Protein AF-A0A8T5GF00-F1 (afdb_monomer)

Foldseek 3Di:
DDDPPPDPAQAQPVPDPDPLLVVLVVCVVVVPDDDDFRPHPDGVVNVVVSVVSNVVD

InterPro domains:
  IPR036237 Xylose isomerase-like superfamily [SSF51658] (4-55)

Solvent-accessible surface area (backbone atoms only — not comparable to full-atom values): 3774 Å² total; per-residue (Å²): 138,85,55,102,81,58,78,92,58,66,48,51,62,90,78,38,94,63,65,56,68,61,50,48,51,52,39,57,76,68,67,64,82,88,86,89,84,61,78,30,84,56,33,67,64,45,47,51,50,52,49,60,51,54,78,70,106

pLDDT: mean 84.62, std 15.32, range [39.66, 97.12]

Mean predicted aligned error: 6.42 Å

Structure (mmCIF, N/CA/C/O backbone):
data_AF-A0A8T5GF00-F1
#
_entry.id   AF-A0A8T5GF00-F1
#
loop_
_atom_site.group_PDB
_atom_site.id
_atom_site.type_symbol
_atom_site.label_atom_id
_atom_site.label_alt_id
_atom_site.label_comp_id
_atom_site.label_asym_id
_atom_site.label_entity_id
_atom_site.label_seq_id
_atom_site.pdbx_PDB_ins_code
_atom_site.Cartn_x
_atom_site.Cartn_y
_atom_site.Cartn_z
_atom_site.occupancy
_atom_site.B_iso_or_equiv
_atom_site.auth_seq_id
_atom_site.auth_comp_id
_atom_site.auth_asym_id
_atom_site.auth_atom_id
_atom_site.pdbx_PDB_model_num
ATOM 1 N N . MET A 1 1 ? 20.673 -3.143 -6.619 1.00 39.66 1 MET A N 1
ATOM 2 C CA . MET A 1 1 ? 21.816 -2.227 -6.408 1.00 39.66 1 MET A CA 1
ATOM 3 C C . MET A 1 1 ? 21.290 -0.812 -6.596 1.00 39.66 1 MET A C 1
ATOM 5 O O . MET A 1 1 ? 21.015 -0.415 -7.722 1.00 39.66 1 MET A O 1
ATOM 9 N N . TYR A 1 2 ? 21.016 -0.133 -5.483 1.00 41.69 2 TYR A N 1
ATOM 10 C CA . TYR A 1 2 ? 20.458 1.218 -5.430 1.00 41.69 2 TYR A CA 1
ATOM 11 C C . TYR A 1 2 ? 21.586 2.233 -5.655 1.00 41.69 2 TYR A C 1
ATOM 13 O O . TYR A 1 2 ? 22.619 2.145 -4.999 1.00 41.69 2 TYR A O 1
ATOM 21 N N . SER A 1 3 ? 21.435 3.152 -6.611 1.00 51.41 3 SER A N 1
ATOM 22 C CA . SER A 1 3 ? 22.375 4.269 -6.801 1.00 51.41 3 SER A CA 1
ATOM 23 C C . SER A 1 3 ? 21.881 5.524 -6.079 1.00 51.41 3 SER A C 1
ATOM 25 O O . SER A 1 3 ? 20.675 5.696 -5.932 1.00 51.41 3 SER A O 1
ATOM 27 N N . GLU A 1 4 ? 22.796 6.430 -5.721 1.00 57.75 4 GLU A N 1
ATOM 28 C CA . GLU A 1 4 ? 22.622 7.661 -4.913 1.00 57.75 4 GLU A CA 1
ATOM 29 C C . GLU A 1 4 ? 21.568 8.696 -5.393 1.00 57.75 4 GLU A C 1
ATOM 31 O O . GLU A 1 4 ? 21.474 9.781 -4.829 1.00 57.75 4 GLU A O 1
ATOM 36 N N . LYS A 1 5 ? 20.756 8.408 -6.419 1.00 53.72 5 LYS A N 1
ATOM 37 C CA . LYS A 1 5 ? 19.754 9.333 -6.993 1.00 53.72 5 LYS A CA 1
ATOM 38 C C . LYS A 1 5 ? 18.308 8.818 -6.972 1.00 53.72 5 LYS A C 1
ATOM 40 O O . LYS A 1 5 ? 17.475 9.325 -7.714 1.00 53.72 5 LYS A O 1
ATOM 45 N N . GLY A 1 6 ? 17.997 7.848 -6.117 1.00 54.78 6 GLY A N 1
ATOM 46 C CA . GLY A 1 6 ? 16.670 7.230 -6.089 1.00 54.78 6 GLY A CA 1
ATOM 47 C C . GLY A 1 6 ? 16.530 6.118 -7.127 1.00 54.78 6 GLY A C 1
ATOM 48 O O . GLY A 1 6 ? 17.381 5.944 -8.007 1.00 54.78 6 GLY A O 1
ATOM 49 N N . GLU A 1 7 ? 15.499 5.296 -6.944 1.00 53.97 7 GLU A N 1
ATOM 50 C CA . GLU A 1 7 ? 15.273 4.051 -7.675 1.00 53.97 7 GLU A CA 1
ATOM 51 C C . GLU A 1 7 ? 15.285 4.274 -9.196 1.00 53.97 7 GLU A C 1
ATOM 53 O O . GLU A 1 7 ? 14.334 4.750 -9.801 1.00 53.97 7 GLU A O 1
ATOM 58 N N . ARG A 1 8 ? 16.385 3.887 -9.853 1.00 54.84 8 ARG A N 1
ATOM 59 C CA . ARG A 1 8 ? 16.549 3.951 -11.318 1.00 54.84 8 ARG A CA 1
ATOM 60 C C . A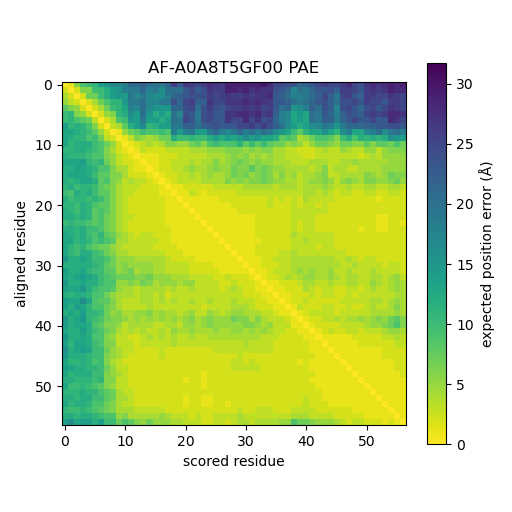RG A 1 8 ? 15.665 2.949 -12.078 1.00 54.84 8 ARG A C 1
ATOM 62 O O . ARG A 1 8 ? 15.747 2.867 -13.301 1.00 54.84 8 ARG A O 1
ATOM 69 N N . LYS A 1 9 ? 14.872 2.156 -11.357 1.00 59.84 9 LYS A N 1
ATOM 70 C CA . LYS A 1 9 ? 13.901 1.199 -11.879 1.00 59.8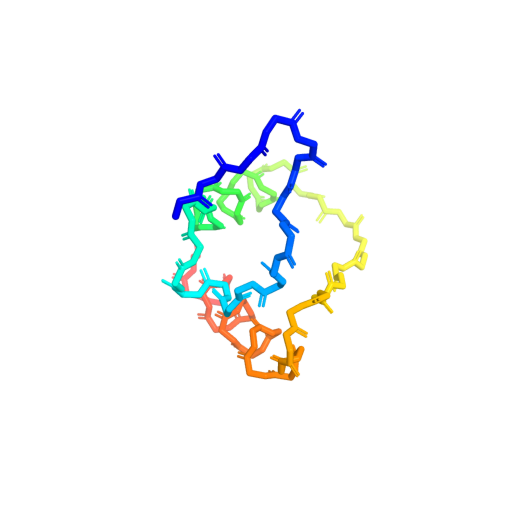4 9 LYS A CA 1
ATOM 71 C C . LYS A 1 9 ? 12.677 1.247 -10.983 1.00 59.84 9 LYS A C 1
ATOM 73 O O . LYS A 1 9 ? 12.794 0.943 -9.803 1.00 59.84 9 LYS A O 1
ATOM 78 N N . HIS A 1 10 ? 11.532 1.570 -11.570 1.00 65.44 10 HIS A N 1
ATOM 79 C CA . HIS A 1 10 ? 10.247 1.292 -10.955 1.00 65.44 10 HIS A CA 1
ATOM 80 C C . HIS A 1 10 ? 10.179 -0.223 -10.736 1.00 65.44 10 HIS A C 1
ATOM 82 O O . HIS A 1 10 ? 10.202 -0.996 -11.696 1.00 65.44 10 HIS A O 1
ATOM 88 N N . LEU A 1 11 ? 10.228 -0.655 -9.481 1.00 77.50 11 LEU A N 1
ATOM 89 C CA . LEU A 1 11 ? 10.001 -2.047 -9.115 1.00 77.50 11 LEU A CA 1
ATOM 90 C C . LEU A 1 11 ? 8.498 -2.261 -8.947 1.00 77.50 11 LEU A C 1
ATOM 92 O O . LEU A 1 11 ? 7.747 -1.315 -8.704 1.00 77.50 11 LEU A O 1
ATOM 96 N N . MET A 1 12 ? 8.057 -3.508 -9.079 1.00 84.31 12 MET A N 1
ATOM 97 C CA . MET A 1 12 ? 6.735 -3.872 -8.578 1.00 84.31 12 MET A CA 1
ATOM 98 C C . MET A 1 12 ? 6.699 -3.588 -7.078 1.00 84.31 12 MET A C 1
ATOM 100 O O . MET A 1 12 ? 7.680 -3.852 -6.381 1.00 84.31 12 MET A O 1
ATOM 104 N N . LEU A 1 13 ? 5.572 -3.111 -6.551 1.00 84.06 13 LEU A N 1
ATOM 105 C CA . LEU A 1 13 ? 5.447 -2.765 -5.133 1.00 84.06 13 LEU A CA 1
ATOM 106 C C . LEU A 1 13 ? 5.799 -3.948 -4.214 1.00 84.06 13 LEU A C 1
ATOM 108 O O . LEU A 1 13 ? 6.368 -3.759 -3.141 1.00 84.06 13 LEU A O 1
ATOM 112 N N . LYS A 1 14 ? 5.509 -5.180 -4.654 1.00 83.38 14 LYS A N 1
ATOM 113 C CA . LYS A 1 14 ? 5.885 -6.419 -3.947 1.00 83.38 14 LYS A CA 1
ATOM 114 C C . LYS A 1 14 ? 7.389 -6.647 -3.831 1.00 83.38 14 LYS A C 1
ATOM 116 O O . LYS A 1 14 ? 7.809 -7.269 -2.862 1.00 83.38 14 LYS A O 1
ATOM 121 N N . ASP A 1 15 ? 8.141 -6.190 -4.822 1.00 83.62 15 ASP A N 1
ATOM 122 C CA . ASP A 1 15 ? 9.591 -6.362 -4.917 1.00 83.62 15 ASP A CA 1
ATOM 123 C C . ASP A 1 15 ? 10.340 -5.120 -4.406 1.00 83.62 15 ASP A C 1
ATOM 125 O O . ASP A 1 15 ? 11.569 -5.096 -4.404 1.00 83.62 15 ASP A O 1
ATOM 129 N N . SER A 1 16 ? 9.603 -4.081 -4.000 1.00 84.25 16 SER A N 1
ATOM 130 C CA . SER A 1 16 ? 10.149 -2.862 -3.410 1.00 84.25 16 SER A CA 1
AT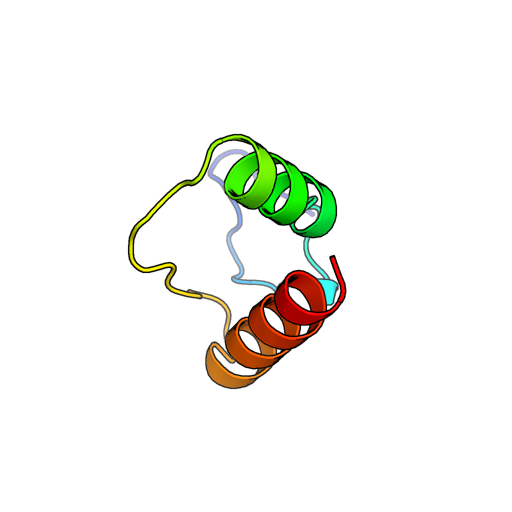OM 131 C C . SER A 1 16 ? 10.358 -3.012 -1.902 1.00 84.25 16 SER A C 1
ATOM 133 O O . SER A 1 16 ? 9.607 -3.715 -1.222 1.00 84.25 16 SER A O 1
ATOM 135 N N . ASP A 1 17 ? 11.308 -2.254 -1.356 1.00 85.62 17 ASP A N 1
ATOM 136 C CA . ASP A 1 17 ? 11.538 -2.152 0.093 1.00 85.62 17 ASP A CA 1
ATOM 137 C C . ASP A 1 17 ? 10.468 -1.289 0.811 1.00 85.62 17 ASP A C 1
ATOM 139 O O . ASP A 1 17 ? 10.587 -0.970 1.997 1.00 85.62 17 ASP A O 1
ATOM 143 N N . MET A 1 18 ? 9.400 -0.883 0.112 1.00 87.81 18 MET A N 1
ATOM 144 C CA . MET A 1 18 ? 8.344 -0.034 0.657 1.00 87.81 18 MET A CA 1
ATOM 145 C C . MET A 1 18 ? 7.428 -0.818 1.606 1.00 87.81 18 MET A C 1
ATOM 147 O O . MET A 1 18 ? 6.717 -1.741 1.204 1.00 87.81 18 MET A O 1
ATOM 151 N N . ASN A 1 19 ? 7.339 -0.387 2.868 1.00 90.88 19 ASN A N 1
ATOM 152 C CA . ASN A 1 19 ? 6.392 -0.948 3.836 1.00 90.88 19 ASN A CA 1
ATOM 153 C C . ASN A 1 19 ? 4.963 -0.406 3.631 1.00 90.88 19 ASN A C 1
ATOM 155 O O . ASN A 1 19 ? 4.398 0.304 4.466 1.00 90.88 19 ASN A O 1
ATOM 159 N N . TYR A 1 20 ? 4.361 -0.752 2.494 1.00 92.19 20 TYR A N 1
ATOM 160 C CA . TYR A 1 20 ? 3.018 -0.300 2.131 1.00 92.19 20 TYR A CA 1
ATOM 161 C C . TYR A 1 20 ? 1.935 -0.814 3.092 1.00 92.19 20 TYR A C 1
ATOM 163 O O . TYR A 1 20 ? 0.897 -0.179 3.238 1.00 92.19 20 TYR A O 1
ATOM 171 N N . LYS A 1 21 ? 2.148 -1.949 3.770 1.00 93.62 21 LYS A N 1
ATOM 172 C CA . LYS A 1 21 ? 1.157 -2.515 4.701 1.00 93.62 21 LYS A CA 1
ATOM 173 C C . LYS A 1 21 ? 0.965 -1.631 5.925 1.00 93.62 21 LYS A C 1
ATOM 175 O O . LYS A 1 21 ? -0.175 -1.363 6.295 1.00 93.62 21 LYS A O 1
ATOM 180 N N . ASP A 1 22 ? 2.056 -1.188 6.543 1.00 95.31 22 ASP A N 1
ATOM 181 C CA . ASP A 1 22 ? 1.960 -0.305 7.705 1.00 95.31 22 ASP A CA 1
ATOM 182 C C . ASP A 1 22 ? 1.569 1.116 7.296 1.00 95.31 22 ASP A C 1
ATOM 184 O O . ASP A 1 22 ? 0.794 1.749 8.009 1.00 95.31 22 ASP A O 1
ATOM 188 N N . LEU A 1 23 ? 1.974 1.574 6.104 1.00 94.31 23 LEU A N 1
ATOM 189 C CA . LEU A 1 23 ? 1.447 2.814 5.527 1.00 94.31 23 LEU A CA 1
ATOM 190 C C . LEU A 1 23 ? -0.087 2.783 5.443 1.00 94.31 23 LEU A C 1
ATOM 192 O O . LEU A 1 23 ? -0.744 3.694 5.937 1.00 94.31 23 LEU A O 1
ATOM 196 N N . LEU A 1 24 ? -0.667 1.721 4.873 1.00 95.06 24 LEU A N 1
ATOM 197 C CA . LEU A 1 24 ? -2.120 1.575 4.753 1.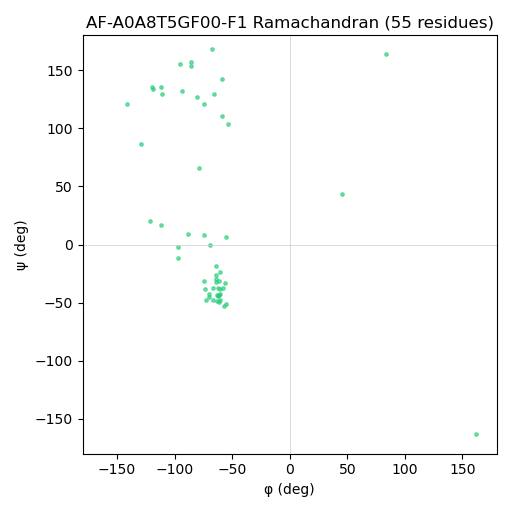00 95.06 24 LEU A CA 1
ATOM 198 C C . LEU A 1 24 ? -2.826 1.525 6.118 1.00 95.06 24 LEU A C 1
ATOM 200 O O . LEU A 1 24 ? -3.907 2.097 6.253 1.00 95.06 24 LEU A O 1
ATOM 204 N N . LYS A 1 25 ? -2.225 0.885 7.132 1.00 96.06 25 LYS A N 1
ATOM 205 C CA . LYS A 1 25 ? -2.764 0.883 8.506 1.00 96.06 25 LYS A CA 1
ATOM 206 C C . LYS A 1 25 ? -2.834 2.289 9.082 1.00 96.06 25 LYS A C 1
ATOM 208 O O . LYS A 1 25 ? -3.893 2.686 9.551 1.00 96.06 25 LYS A O 1
ATOM 213 N N . VAL A 1 26 ? -1.741 3.045 8.990 1.00 96.38 26 VAL A N 1
ATOM 214 C CA . VAL A 1 26 ? -1.686 4.425 9.489 1.00 96.38 26 VAL A CA 1
ATOM 215 C C . VAL A 1 26 ? -2.669 5.305 8.716 1.00 96.38 26 VAL A C 1
ATOM 217 O O . VAL A 1 26 ? -3.435 6.046 9.319 1.00 96.38 26 VAL A O 1
ATOM 220 N N . MET A 1 27 ? -2.748 5.179 7.389 1.00 95.31 27 MET A N 1
ATOM 221 C CA . MET A 1 27 ? -3.742 5.921 6.601 1.00 95.31 27 MET A CA 1
ATOM 222 C C . MET A 1 27 ? -5.180 5.628 7.054 1.00 95.31 27 MET A C 1
ATOM 224 O O . MET A 1 27 ? -5.996 6.547 7.100 1.00 95.31 27 MET A O 1
ATOM 228 N N . LYS A 1 28 ? -5.487 4.377 7.425 1.00 94.19 28 LYS A N 1
ATOM 229 C CA . LYS A 1 28 ? -6.795 3.994 7.972 1.00 94.19 28 LYS A CA 1
ATOM 230 C C . LYS A 1 28 ? -7.026 4.560 9.378 1.00 94.19 28 LYS A C 1
ATOM 232 O O . LYS A 1 28 ? -8.098 5.097 9.633 1.00 94.19 28 LYS A O 1
ATOM 237 N N . GLU A 1 29 ? -6.042 4.466 10.273 1.00 97.12 29 GLU A N 1
ATOM 238 C CA . GLU A 1 29 ? -6.130 4.995 11.647 1.00 97.12 29 GLU A CA 1
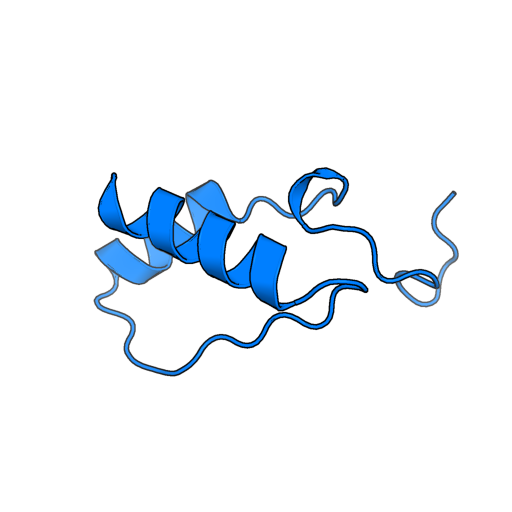ATOM 239 C C . GLU A 1 29 ? -6.357 6.507 11.681 1.00 97.12 29 GLU A C 1
ATOM 241 O O . GLU A 1 29 ? -7.123 7.001 12.505 1.00 97.12 29 GLU A O 1
ATOM 246 N N . PHE A 1 30 ? -5.723 7.238 10.767 1.00 96.94 30 PHE A N 1
ATOM 247 C CA . PHE A 1 30 ? -5.827 8.692 10.680 1.00 96.94 30 PHE A CA 1
ATOM 248 C C . PHE A 1 30 ? -6.999 9.172 9.802 1.00 96.94 30 PHE A C 1
ATOM 250 O O . PHE A 1 30 ? -7.065 10.363 9.503 1.00 96.94 30 PHE A O 1
ATOM 257 N N . ASP A 1 31 ? -7.902 8.277 9.369 1.00 94.94 31 ASP A N 1
ATOM 258 C CA . ASP A 1 31 ? -9.015 8.564 8.439 1.00 94.94 31 ASP A CA 1
ATOM 259 C C . ASP A 1 31 ? -8.567 9.408 7.230 1.00 94.94 31 ASP A C 1
ATOM 261 O O . ASP A 1 31 ? -9.203 10.389 6.834 1.00 94.94 31 ASP A O 1
ATOM 265 N N . CYS A 1 32 ? -7.410 9.064 6.658 1.00 94.12 32 CYS A N 1
ATOM 266 C CA . CYS A 1 32 ? -6.867 9.774 5.510 1.00 94.12 32 CYS A CA 1
ATOM 267 C C . CYS A 1 32 ? -7.773 9.572 4.292 1.00 94.12 32 CYS A C 1
ATOM 269 O O . CYS A 1 32 ? -8.103 8.447 3.915 1.00 94.12 32 CYS A O 1
ATOM 271 N N . ARG A 1 33 ? -8.135 10.675 3.631 1.00 93.00 33 ARG A N 1
ATOM 272 C CA . ARG A 1 33 ? -8.993 10.679 2.440 1.00 93.00 33 ARG A CA 1
ATOM 273 C C . ARG A 1 33 ? -8.243 11.281 1.266 1.00 93.00 33 ARG A C 1
ATOM 275 O O . ARG A 1 33 ? -7.599 12.317 1.405 1.00 93.00 33 ARG A O 1
ATOM 282 N N . GLY A 1 34 ? -8.341 10.644 0.106 1.00 92.50 34 GLY A N 1
ATOM 283 C CA . GLY A 1 34 ? -7.658 11.098 -1.098 1.00 92.50 34 GLY A CA 1
ATOM 284 C C . GLY A 1 34 ? -7.548 10.005 -2.151 1.00 92.50 34 GLY A C 1
ATOM 285 O O . GLY A 1 34 ? -8.251 8.996 -2.095 1.00 92.50 34 GLY A O 1
ATOM 286 N N . VAL A 1 35 ? -6.652 10.226 -3.110 1.00 91.62 35 VAL A N 1
ATOM 287 C CA . VAL A 1 35 ? -6.355 9.297 -4.205 1.00 91.62 35 VAL A CA 1
ATOM 288 C C . VAL A 1 35 ? -4.889 8.887 -4.108 1.00 91.62 35 VAL A C 1
ATOM 290 O O . VAL A 1 35 ? -4.023 9.738 -3.932 1.00 91.62 35 VAL A O 1
ATOM 293 N N . VAL A 1 36 ? -4.620 7.587 -4.228 1.00 89.50 36 VAL A N 1
ATOM 294 C CA . VAL A 1 36 ? -3.266 7.017 -4.272 1.00 89.50 36 VAL A CA 1
ATOM 295 C C . VAL A 1 36 ? -3.018 6.479 -5.678 1.00 89.50 36 VAL A C 1
ATOM 297 O O . VAL A 1 36 ? -3.835 5.720 -6.198 1.00 89.50 36 VAL A O 1
ATOM 300 N N . THR A 1 37 ? -1.899 6.863 -6.289 1.00 88.88 37 THR A N 1
ATOM 301 C CA . THR A 1 37 ? -1.488 6.434 -7.633 1.00 88.88 37 THR A CA 1
ATOM 302 C C . THR A 1 37 ? -0.259 5.532 -7.556 1.00 88.88 37 THR A C 1
ATOM 304 O O . THR A 1 37 ? 0.682 5.827 -6.823 1.00 88.88 37 THR A O 1
ATOM 307 N N . CYS A 1 38 ? -0.264 4.431 -8.311 1.00 90.00 38 CYS A N 1
ATOM 308 C CA . CYS A 1 38 ? 0.897 3.550 -8.453 1.00 90.00 38 CYS A CA 1
ATOM 309 C C . CYS A 1 38 ? 1.701 3.969 -9.689 1.00 90.00 38 CYS A C 1
ATOM 311 O O . CYS A 1 38 ? 1.123 4.143 -10.758 1.00 90.00 38 CYS A O 1
ATOM 313 N N . GLU A 1 39 ? 3.019 4.102 -9.551 1.00 85.50 39 GLU A N 1
ATOM 314 C CA . GLU A 1 39 ? 3.935 4.429 -10.659 1.00 85.50 39 GLU A CA 1
ATOM 315 C C . GLU A 1 39 ? 4.862 3.255 -11.006 1.00 85.50 39 GLU A C 1
ATOM 317 O O . GLU A 1 39 ? 5.896 3.431 -11.641 1.00 85.50 39 GLU A O 1
ATO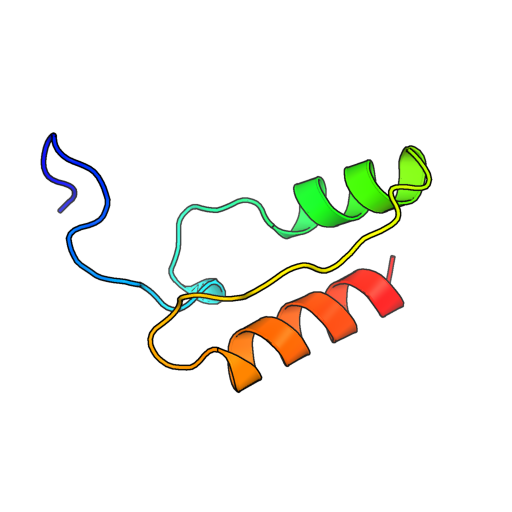M 322 N N . SER A 1 40 ? 4.538 2.044 -10.557 1.00 86.06 40 SER A N 1
ATOM 323 C CA . SER A 1 40 ? 5.281 0.836 -10.915 1.00 86.06 40 SER A CA 1
ATOM 324 C C . SER A 1 40 ? 5.110 0.485 -12.404 1.00 86.06 40 SER A C 1
ATOM 326 O O . SER A 1 40 ? 4.242 1.046 -13.075 1.00 86.06 40 SER A O 1
ATOM 328 N N . PRO A 1 41 ? 5.911 -0.446 -12.963 1.00 86.06 41 PRO A N 1
ATOM 329 C CA . PRO A 1 41 ? 5.776 -0.845 -14.366 1.00 86.06 41 PRO A CA 1
ATOM 330 C C . PRO A 1 41 ? 4.405 -1.446 -14.712 1.00 86.06 41 PRO A C 1
ATOM 332 O O . PRO A 1 41 ? 4.011 -1.399 -15.875 1.00 86.06 41 PRO A O 1
ATOM 335 N N . ASP A 1 42 ? 3.692 -1.991 -13.720 1.00 88.31 42 ASP A N 1
ATOM 336 C CA . ASP A 1 42 ? 2.305 -2.459 -13.830 1.00 88.31 42 ASP A CA 1
ATOM 337 C C . ASP A 1 42 ? 1.452 -1.865 -12.682 1.00 88.31 42 ASP A C 1
ATOM 339 O O . ASP A 1 42 ? 1.294 -2.477 -11.615 1.00 88.31 42 ASP A O 1
ATOM 343 N N . PRO A 1 43 ? 0.910 -0.645 -12.878 1.00 88.81 43 PRO A N 1
ATOM 344 C CA . PRO A 1 43 ? 0.147 0.067 -11.856 1.00 88.81 43 PRO A CA 1
ATOM 345 C C . PRO A 1 43 ? -1.148 -0.630 -11.437 1.00 88.81 43 PRO A C 1
ATOM 347 O O . PRO A 1 43 ? -1.593 -0.463 -10.302 1.00 88.81 43 PRO A O 1
ATOM 350 N N . GLU A 1 44 ? -1.780 -1.388 -12.337 1.00 93.12 44 GLU A N 1
ATOM 351 C CA . GLU A 1 44 ? -3.069 -2.040 -12.081 1.00 93.12 44 GLU A CA 1
ATOM 352 C C . GLU A 1 44 ? -2.915 -3.179 -11.072 1.00 93.12 44 GLU A C 1
ATOM 354 O O . GLU A 1 44 ? -3.719 -3.314 -10.141 1.00 93.12 44 GLU A O 1
ATOM 359 N N . VAL A 1 45 ? -1.847 -3.970 -11.218 1.00 93.06 45 VAL A N 1
ATOM 360 C CA . VAL A 1 45 ? -1.514 -5.056 -10.291 1.00 93.06 45 VAL A CA 1
ATOM 361 C C . VAL A 1 45 ? -1.237 -4.517 -8.889 1.00 93.06 45 VAL A C 1
ATOM 363 O O . VAL A 1 45 ? -1.748 -5.072 -7.906 1.00 93.06 45 VAL A O 1
ATOM 366 N N . ASP A 1 46 ? -0.480 -3.427 -8.781 1.00 93.06 46 ASP A N 1
ATOM 367 C CA . ASP A 1 46 ? -0.136 -2.834 -7.488 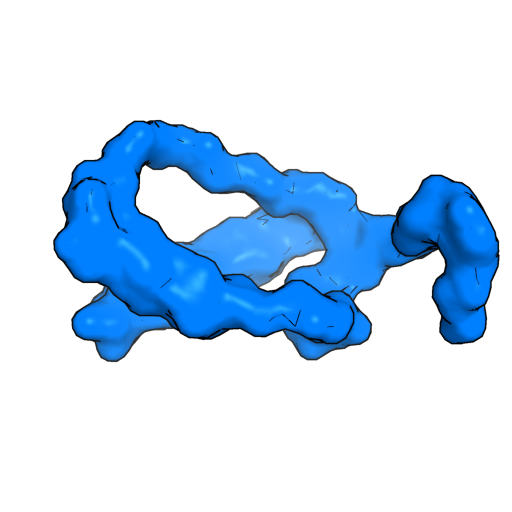1.00 93.06 46 ASP A CA 1
ATOM 368 C C . ASP A 1 46 ? -1.318 -2.098 -6.851 1.00 93.06 46 ASP A C 1
ATOM 370 O O . ASP A 1 46 ? -1.564 -2.258 -5.652 1.00 93.06 46 ASP A O 1
ATOM 374 N N . ALA A 1 47 ? -2.139 -1.400 -7.639 1.00 94.19 47 ALA A N 1
ATOM 375 C CA . ALA A 1 47 ? -3.376 -0.798 -7.148 1.00 94.19 47 ALA A CA 1
ATOM 376 C C . ALA A 1 47 ? -4.337 -1.864 -6.597 1.00 94.19 47 ALA A C 1
ATOM 378 O O . ALA A 1 47 ? -4.919 -1.696 -5.520 1.00 94.19 47 ALA A O 1
ATOM 379 N N . LEU A 1 48 ? -4.472 -3.002 -7.287 1.00 94.94 48 LEU A N 1
ATOM 380 C CA . LEU A 1 48 ? -5.291 -4.117 -6.818 1.00 94.94 48 LEU A CA 1
ATOM 381 C C . LEU A 1 48 ? -4.720 -4.757 -5.544 1.00 94.94 48 LEU A C 1
ATOM 383 O O . LEU A 1 48 ? -5.488 -5.159 -4.664 1.00 94.94 48 LEU A O 1
ATOM 387 N N . LEU A 1 49 ? -3.393 -4.861 -5.428 1.00 94.38 49 LEU A N 1
ATOM 388 C CA . LEU A 1 49 ? -2.722 -5.344 -4.221 1.00 94.38 49 LEU A CA 1
ATOM 389 C C . LEU A 1 49 ? -2.981 -4.420 -3.027 1.00 94.38 49 LEU A C 1
ATOM 391 O O . LEU A 1 49 ? -3.352 -4.911 -1.956 1.00 94.38 49 LEU A O 1
ATOM 395 N N . LEU A 1 50 ? -2.808 -3.109 -3.209 1.00 94.12 50 LEU A N 1
ATOM 396 C CA . LEU A 1 50 ? -3.057 -2.099 -2.182 1.00 94.12 50 LEU A CA 1
ATOM 397 C C . LEU A 1 50 ? -4.517 -2.128 -1.734 1.00 94.12 50 LEU A C 1
ATOM 399 O O . LEU A 1 50 ? -4.775 -2.243 -0.539 1.00 94.12 50 LEU A O 1
ATOM 403 N N . LYS A 1 51 ? -5.463 -2.146 -2.682 1.00 93.88 51 LYS A N 1
ATOM 404 C CA . LYS A 1 51 ? -6.898 -2.248 -2.390 1.00 93.88 51 LYS A CA 1
ATOM 405 C C . LYS A 1 51 ? -7.225 -3.494 -1.566 1.00 93.88 51 LYS A C 1
ATOM 407 O O . LYS A 1 51 ? -7.790 -3.385 -0.486 1.00 93.88 51 LYS A O 1
ATOM 412 N N . LYS A 1 52 ? -6.799 -4.679 -2.020 1.00 95.56 52 LYS A N 1
ATOM 413 C CA . LYS A 1 52 ? -7.032 -5.945 -1.296 1.00 95.56 52 LYS A CA 1
ATOM 414 C C . LYS A 1 52 ? -6.38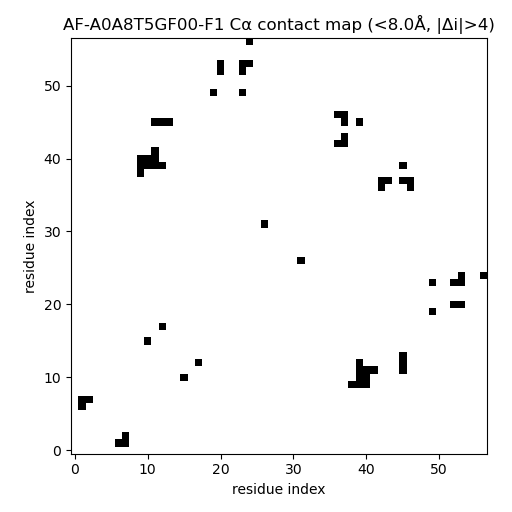8 -5.972 0.087 1.00 95.56 52 LYS A C 1
ATOM 416 O O . LYS A 1 52 ? -6.864 -6.695 0.957 1.00 95.56 52 LYS A O 1
ATOM 421 N N . THR A 1 53 ? -5.265 -5.280 0.260 1.00 94.44 53 THR A N 1
ATOM 422 C CA . THR A 1 53 ? -4.588 -5.175 1.555 1.00 94.44 53 THR A CA 1
ATOM 423 C C . THR A 1 53 ? -5.376 -4.259 2.479 1.00 94.44 53 THR A C 1
ATOM 425 O O . THR A 1 53 ? -5.657 -4.658 3.601 1.00 94.44 53 THR A O 1
ATOM 428 N N . PHE A 1 54 ? -5.787 -3.087 1.992 1.00 94.00 54 PHE A N 1
ATOM 429 C CA . PHE A 1 54 ? -6.578 -2.115 2.741 1.00 94.00 54 PHE A CA 1
ATOM 430 C C . PHE A 1 54 ? -7.946 -2.669 3.163 1.00 94.00 54 PHE A C 1
ATOM 432 O O . PHE A 1 54 ? -8.313 -2.536 4.324 1.00 94.00 54 PHE A O 1
ATOM 439 N N . ASP A 1 55 ? -8.646 -3.378 2.270 1.00 93.81 55 ASP A 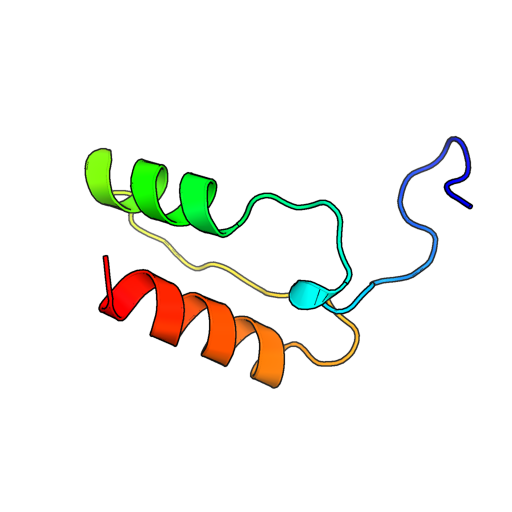N 1
ATOM 440 C CA . ASP A 1 55 ? -9.949 -4.007 2.548 1.00 93.81 55 ASP A CA 1
ATOM 441 C C . ASP A 1 55 ? -9.881 -5.110 3.628 1.00 93.81 55 ASP A C 1
ATOM 443 O O . ASP A 1 55 ? -10.910 -5.519 4.164 1.00 93.81 55 ASP A O 1
ATOM 447 N N . LYS A 1 56 ? -8.683 -5.640 3.920 1.00 94.38 56 LYS A N 1
ATOM 448 C CA . LYS A 1 56 ? -8.450 -6.681 4.939 1.00 94.38 56 LYS A CA 1
ATOM 449 C C . LYS A 1 56 ? -7.983 -6.135 6.289 1.00 94.38 56 LYS A C 1
ATOM 451 O O . LYS A 1 56 ? -7.891 -6.916 7.237 1.00 94.38 56 LYS A O 1
ATOM 456 N N . LEU A 1 57 ? -7.616 -4.857 6.352 1.00 90.25 57 LEU A N 1
ATOM 457 C CA . LEU A 1 57 ? -7.355 -4.143 7.605 1.00 90.25 57 LEU A CA 1
ATOM 458 C C . LEU A 1 57 ? -8.681 -3.773 8.258 1.00 90.25 57 LEU A C 1
ATOM 460 O O . LEU A 1 57 ? -8.680 -3.406 9.452 1.00 90.25 57 LEU A O 1
#

Radius of gyration: 12.52 Å; Cα contacts (8 Å, |Δi|>4): 33; chains: 1; bounding box: 33×18×26 Å

Sequence (57 aa):
MYSEKGERKHLMLKDSDMNYKDLLKVMKEFDCRGVVTCESPDPEVDALLLKKTFDKL

Organism: NCBI:txid3101447

Secondary structure (DSSP, 8-state):
---TTS-SS---GGGSS--HHHHHHHHHHTT--S-----SSSHHHHHHHHHHHHTT-